Protein 2QJX (pdb70)

Structure (mmCIF, N/CA/C/O backbone):
data_2QJX
#
_entry.id   2QJX
#
_cell.length_a   35.849
_cell.length_b   102.502
_cell.length_c   31.334
_cell.angle_alpha   90.000
_cell.angle_beta   90.000
_cell.angle_gamma   90.000
#
_symmetry.space_group_name_H-M   'P 21 21 2'
#
loop_
_entity.id
_entity.type
_entity.pdbx_description
1 polymer 'Protein BIM1'
2 water water
#
loop_
_atom_site.group_PDB
_atom_site.id
_atom_site.type_symbol
_atom_site.label_atom_id
_atom_site.label_alt_id
_atom_site.label_comp_id
_atom_site.label_asym_id
_atom_site.label_entity_id
_atom_site.label_seq_id
_atom_site.pdbx_PDB_ins_code
_atom_site.Cartn_x
_atom_site.Cartn_y
_atom_site.Cartn_z
_atom_site.occupancy
_atom_site.B_iso_or_equiv
_atom_site.auth_seq_id
_atom_site.auth_comp_id
_atom_site.auth_asym_id
_atom_site.auth_atom_id
_atom_site.pdbx_PDB_model_num
ATOM 1 N N . SER A 1 11 ? 10.950 -4.346 13.248 1.00 42.97 8 SER A N 1
ATOM 2 C CA . SER A 1 11 ? 12.014 -4.318 12.203 1.00 42.92 8 SER A CA 1
ATOM 3 C C . SER A 1 11 ? 12.007 -5.608 11.393 1.00 42.59 8 SER A C 1
ATOM 4 O O . SER A 1 11 ? 11.339 -6.575 11.757 1.00 42.83 8 SER A O 1
ATOM 7 N N . ARG A 1 12 ? 12.757 -5.616 10.297 1.00 41.68 9 ARG A N 1
ATOM 8 C CA . ARG A 1 12 ? 12.837 -6.787 9.433 1.00 41.21 9 ARG A CA 1
ATOM 9 C C . ARG A 1 12 ? 13.310 -8.023 10.194 1.00 39.60 9 ARG A C 1
ATOM 10 O O . ARG A 1 12 ? 12.796 -9.122 9.987 1.00 38.09 9 ARG A O 1
ATOM 18 N N . THR A 1 13 ? 14.285 -7.835 11.079 1.00 37.51 10 THR A N 1
ATOM 19 C CA . THR A 1 13 ? 14.828 -8.943 11.853 1.00 36.19 10 THR A CA 1
ATOM 20 C C . THR A 1 13 ? 13.811 -9.510 12.835 1.00 35.04 10 THR A C 1
ATOM 21 O O . THR A 1 13 ? 13.721 -10.726 13.012 1.00 32.28 10 THR A O 1
ATOM 25 N N . GLU A 1 14 ? 13.046 -8.625 13.467 1.00 35.25 11 GLU A N 1
ATOM 26 C CA . GLU A 1 14 ? 12.028 -9.036 14.430 1.00 34.85 11 GLU A CA 1
ATOM 27 C C . GLU A 1 14 ? 10.890 -9.766 13.718 1.00 32.30 11 GLU A C 1
ATOM 28 O O . GLU A 1 14 ? 10.390 -10.783 14.206 1.00 31.66 11 GLU A O 1
ATOM 34 N N . LEU A 1 15 ? 10.477 -9.238 12.569 1.00 29.64 12 LEU A N 1
ATOM 35 C CA . LEU A 1 15 ? 9.400 -9.848 11.800 1.00 28.34 12 LEU A CA 1
ATOM 36 C C . LEU A 1 15 ? 9.808 -11.198 11.239 1.00 26.13 12 LEU A C 1
ATOM 37 O O . LEU A 1 15 ? 9.063 -12.169 11.348 1.00 24.42 12 LEU A O 1
ATOM 42 N N . LEU A 1 16 ? 10.985 -11.257 10.624 1.00 23.85 13 LEU A N 1
ATOM 43 C CA . LEU A 1 16 ? 11.457 -12.507 10.049 1.00 21.12 13 LEU A CA 1
ATOM 44 C C . LEU A 1 16 ? 11.549 -13.601 11.098 1.00 19.79 13 LEU A C 1
ATOM 45 O O . LEU A 1 16 ? 11.147 -14.734 10.854 1.00 19.05 13 LEU A O 1
ATOM 50 N N . THR A 1 17 ? 12.073 -13.263 12.270 1.00 19.83 14 THR A N 1
ATOM 51 C CA . THR A 1 17 ? 12.192 -14.242 13.338 1.00 20.34 14 THR A CA 1
ATOM 52 C C . THR A 1 17 ? 10.801 -14.747 13.720 1.00 18.48 14 THR A C 1
ATOM 53 O O . THR A 1 17 ? 10.601 -15.944 13.921 1.00 17.17 14 THR A O 1
ATOM 57 N N . TRP A 1 18 ? 9.842 -13.830 13.801 1.00 17.72 15 TRP A N 1
ATOM 58 C CA . TRP A 1 18 ? 8.465 -14.190 14.140 1.00 16.84 15 TRP A CA 1
ATOM 59 C C . TRP A 1 18 ? 7.893 -15.124 13.085 1.00 14.93 15 TRP A C 1
ATOM 60 O O . TRP A 1 18 ? 7.344 -16.170 13.409 1.00 15.08 15 TRP A O 1
ATOM 71 N N . LEU A 1 19 ? 8.023 -14.732 11.819 1.00 14.42 16 LEU A N 1
ATOM 72 C CA . LEU A 1 19 ? 7.506 -15.527 10.708 1.00 13.91 16 LEU A CA 1
ATOM 73 C C . LEU A 1 19 ? 8.136 -16.912 10.620 1.00 14.60 16 LEU A C 1
ATOM 74 O O . LEU A 1 19 ? 7.442 -17.910 10.408 1.00 13.20 16 LEU A O 1
ATOM 79 N N . ASN A 1 20 ? 9.456 -16.975 10.766 1.00 13.99 17 ASN A N 1
ATOM 80 C CA . ASN A 1 20 ? 10.150 -18.251 10.683 1.00 14.37 17 ASN A CA 1
ATOM 81 C C . ASN A 1 20 ? 9.697 -19.220 11.763 1.00 14.27 17 ASN A C 1
ATOM 82 O O . ASN A 1 20 ? 9.573 -20.414 11.509 1.00 14.65 17 ASN A O 1
ATOM 87 N N . GLY A 1 21 ? 9.452 -18.708 12.964 1.00 14.60 18 GLY A N 1
ATOM 88 C CA . GLY A 1 21 ? 9.007 -19.569 14.044 1.00 14.48 18 GLY A CA 1
ATOM 89 C C . GLY A 1 21 ? 7.561 -19.989 13.840 1.00 14.90 18 GLY A C 1
ATOM 90 O O . GLY A 1 21 ? 7.198 -21.143 14.068 1.00 14.41 18 GLY A O 1
ATOM 91 N N . LEU A 1 22 ? 6.740 -19.046 13.390 1.00 14.75 19 LEU A N 1
ATOM 92 C CA . LEU A 1 22 ? 5.323 -19.295 13.157 1.00 14.65 19 LEU A CA 1
ATOM 93 C C . LEU A 1 22 ? 5.068 -20.373 12.113 1.00 14.36 19 LEU A C 1
ATOM 94 O O . LEU A 1 22 ? 4.260 -21.273 12.329 1.00 15.31 19 LEU A O 1
ATOM 99 N N . LEU A 1 23 ? 5.754 -20.280 10.977 1.00 14.19 20 LEU A N 1
ATOM 100 C CA . LEU A 1 23 ? 5.542 -21.238 9.896 1.00 14.07 20 LEU A CA 1
ATOM 101 C C . LEU A 1 23 ? 6.668 -22.241 9.674 1.00 13.71 20 LEU A C 1
ATOM 102 O O . LEU A 1 23 ? 6.653 -22.98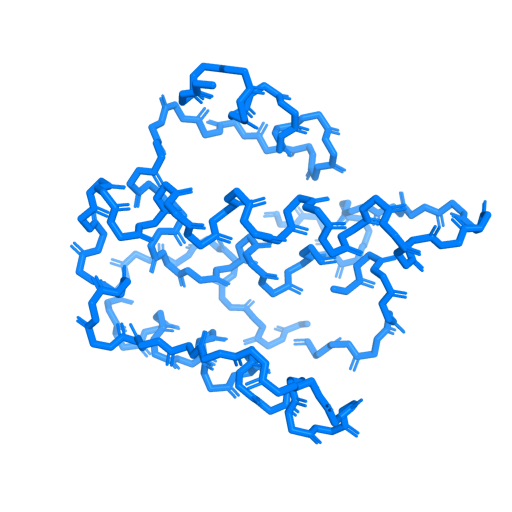8 8.695 1.00 11.59 20 LEU A O 1
ATOM 107 N N . ASN A 1 24 ? 7.628 -22.278 10.591 1.00 14.48 21 ASN A N 1
ATOM 108 C CA . ASN A 1 24 ? 8.769 -23.175 10.444 1.00 15.32 21 ASN A CA 1
ATOM 109 C C . ASN A 1 24 ? 9.436 -22.957 9.091 1.00 15.10 21 ASN A C 1
ATOM 110 O O . ASN A 1 24 ? 9.594 -23.891 8.291 1.00 14.06 21 ASN A O 1
ATOM 115 N N . LEU A 1 25 ? 9.805 -21.708 8.840 1.00 15.10 22 LEU A N 1
ATOM 116 C CA . LEU A 1 25 ? 10.472 -21.327 7.605 1.00 13.49 22 LEU A CA 1
ATOM 117 C C . LEU A 1 25 ? 11.900 -20.926 7.946 1.00 15.25 22 LEU A C 1
ATOM 118 O O . LEU A 1 25 ? 12.266 -20.840 9.122 1.00 12.14 22 LEU A O 1
ATOM 123 N N . ASN A 1 26 ? 12.707 -20.698 6.917 1.0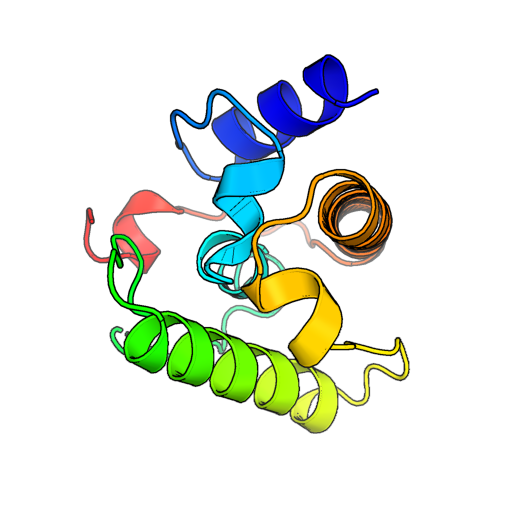0 15.60 23 ASN A N 1
ATOM 124 C CA . ASN A 1 26 ? 14.095 -20.306 7.113 1.00 16.76 23 ASN A CA 1
ATOM 125 C C . ASN A 1 26 ? 14.427 -19.130 6.204 1.00 18.46 23 ASN A C 1
ATOM 126 O O . ASN A 1 26 ? 15.443 -19.135 5.502 1.00 19.38 23 ASN A O 1
ATOM 131 N N . TYR A 1 27 ? 13.559 -18.121 6.212 1.00 15.87 24 TYR A N 1
ATOM 132 C CA . TYR A 1 27 ? 13.771 -16.932 5.389 1.00 16.22 24 TYR A CA 1
ATOM 133 C C . TYR A 1 27 ? 14.894 -16.083 5.979 1.00 18.29 24 TYR A C 1
ATOM 134 O O . TYR A 1 27 ? 15.035 -15.992 7.197 1.00 14.99 24 TYR A O 1
ATO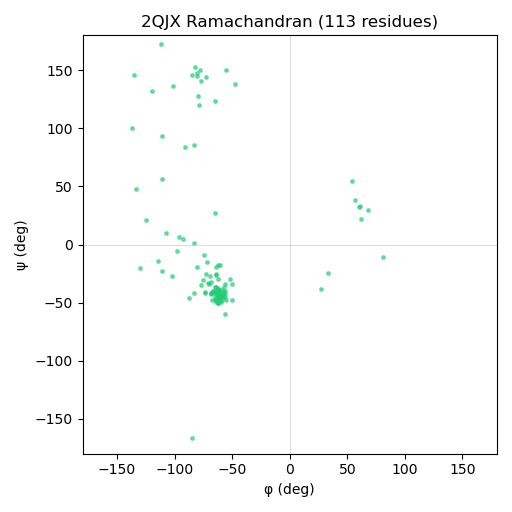M 143 N N . LYS A 1 28 ? 15.690 -15.457 5.115 1.00 20.35 25 LYS A N 1
ATOM 144 C CA . LYS A 1 28 ? 16.789 -14.613 5.579 1.00 21.87 25 LYS A CA 1
ATOM 145 C C . LYS A 1 28 ? 16.509 -13.143 5.287 1.00 22.01 25 LYS A C 1
ATOM 146 O O . LYS A 1 28 ? 17.057 -12.251 5.939 1.00 22.40 25 LYS A O 1
ATOM 152 N N . LYS A 1 29 ? 15.652 -12.893 4.306 1.00 20.76 26 LYS A N 1
ATOM 153 C CA . LYS A 1 29 ? 15.316 -11.530 3.916 1.00 20.98 26 LYS A CA 1
ATOM 154 C C . LYS A 1 29 ? 13.824 -11.341 3.708 1.00 21.72 26 LYS A C 1
ATOM 155 O O . LYS A 1 29 ? 13.133 -12.246 3.249 1.00 19.64 26 LYS A O 1
ATOM 161 N N . ILE A 1 30 ? 13.339 -10.148 4.041 1.00 21.41 27 ILE A N 1
ATOM 162 C CA . ILE A 1 30 ? 11.932 -9.814 3.878 1.00 22.23 27 ILE A CA 1
ATOM 163 C C . ILE A 1 30 ? 11.515 -10.008 2.425 1.00 22.01 27 ILE A C 1
ATOM 164 O O . ILE A 1 30 ? 10.392 -10.429 2.145 1.00 20.41 27 ILE A O 1
ATOM 169 N N . GLU A 1 31 ? 12.423 -9.689 1.504 1.00 19.83 28 GLU A N 1
ATOM 170 C CA . GLU A 1 31 ? 12.151 -9.818 0.074 1.00 19.51 28 GLU A CA 1
ATOM 171 C C . GLU A 1 31 ? 11.622 -11.191 -0.339 1.00 17.55 28 GLU A C 1
ATOM 172 O O . GLU A 1 31 ? 10.874 -11.304 -1.314 1.00 14.68 28 GLU A O 1
ATOM 178 N N . GLU A 1 32 ? 12.014 -12.228 0.391 1.00 15.92 29 GLU A N 1
ATOM 179 C CA . GLU A 1 32 ? 11.577 -13.587 0.076 1.00 15.90 29 GLU A CA 1
ATOM 180 C C . GLU A 1 32 ? 10.071 -13.764 0.216 1.00 15.79 29 GLU A C 1
ATOM 181 O O . GLU A 1 32 ? 9.500 -14.702 -0.332 1.00 15.19 29 GLU A O 1
ATOM 187 N N . CYS A 1 33 ? 9.426 -12.868 0.954 1.00 14.20 30 CYS A N 1
ATOM 188 C CA . CYS A 1 33 ? 7.979 -12.955 1.120 1.00 15.72 30 CYS A CA 1
ATOM 189 C C . CYS A 1 33 ? 7.261 -12.510 -0.145 1.00 14.70 30 CYS A C 1
ATOM 190 O O . CYS A 1 33 ? 6.048 -12.658 -0.269 1.00 15.52 30 CYS A O 1
ATOM 193 N N . GLY A 1 34 ? 8.018 -11.963 -1.088 1.00 14.22 31 GLY A N 1
ATOM 194 C CA . GLY A 1 34 ? 7.412 -11.505 -2.322 1.00 13.30 31 GLY A CA 1
ATOM 195 C C . GLY A 1 34 ? 6.755 -12.595 -3.149 1.00 13.25 31 GLY A C 1
ATOM 196 O O . GLY A 1 34 ? 5.933 -12.287 -4.012 1.00 12.57 31 GLY A O 1
ATOM 197 N N . THR A 1 35 ? 7.094 -13.862 -2.892 1.00 13.85 32 THR A N 1
ATOM 198 C CA . THR A 1 35 ? 6.520 -14.966 -3.667 1.00 12.68 32 THR A CA 1
ATOM 199 C C . THR A 1 35 ? 5.060 -15.198 -3.316 1.00 12.88 32 THR A C 1
ATOM 200 O O . THR A 1 35 ? 4.351 -15.900 -4.033 1.00 11.11 32 THR A O 1
ATOM 204 N N . GLY A 1 36 ? 4.626 -14.615 -2.202 1.00 12.54 33 GLY A N 1
ATOM 205 C CA . GLY A 1 36 ? 3.246 -14.748 -1.771 1.00 12.28 33 GLY A CA 1
ATOM 206 C C . GLY A 1 36 ? 2.862 -16.021 -1.034 1.00 12.56 33 GLY A C 1
ATOM 207 O O . GLY A 1 36 ? 1.767 -16.103 -0.474 1.00 13.28 33 GLY A O 1
ATOM 208 N N . ALA A 1 37 ? 3.746 -17.012 -1.026 1.00 9.53 34 ALA A N 1
ATOM 209 C CA . ALA A 1 37 ? 3.463 -18.282 -0.365 1.00 10.68 34 ALA A CA 1
ATOM 210 C C . ALA A 1 37 ? 3.254 -18.128 1.150 1.00 10.17 34 ALA A C 1
ATOM 211 O O . ALA A 1 37 ? 2.264 -18.620 1.704 1.00 12.12 34 ALA A O 1
ATOM 213 N N . ALA A 1 38 ? 4.181 -17.450 1.818 1.00 9.11 35 ALA A N 1
ATOM 214 C CA . ALA A 1 38 ? 4.072 -17.245 3.260 1.00 11.81 35 ALA A CA 1
ATOM 215 C C . ALA A 1 38 ? 2.808 -16.465 3.615 1.00 12.88 35 ALA A C 1
ATOM 216 O O . ALA A 1 38 ? 2.140 -16.776 4.602 1.00 12.58 35 ALA A O 1
ATOM 218 N N . TYR A 1 39 ? 2.481 -15.448 2.819 1.00 11.64 36 TYR A N 1
ATOM 219 C CA . TYR A 1 39 ? 1.282 -14.648 3.069 1.00 13.36 36 TYR A CA 1
ATOM 220 C C . TYR A 1 39 ? 0.052 -15.551 3.077 1.00 12.95 36 TYR A C 1
ATOM 221 O O . TYR A 1 39 ? -0.814 -15.439 3.950 1.00 12.16 36 TYR A O 1
ATOM 230 N N . CYS A 1 40 ? -0.027 -16.440 2.091 1.00 12.35 37 CYS A N 1
ATOM 231 C CA . CYS A 1 40 ? -1.147 -17.366 2.001 1.00 12.69 37 CYS A CA 1
ATOM 232 C C . CYS A 1 40 ? -1.244 -18.216 3.255 1.00 12.78 37 CYS A C 1
ATOM 233 O O . CYS A 1 40 ? -2.326 -18.375 3.813 1.00 12.70 37 CYS A O 1
ATOM 236 N N . GLN A 1 41 ? -0.120 -18.779 3.692 1.00 11.31 38 GLN A N 1
ATOM 237 C CA . GLN A 1 41 ? -0.166 -19.632 4.870 1.00 12.22 38 GLN A CA 1
ATOM 238 C C . GLN A 1 41 ? -0.441 -18.892 6.167 1.00 13.89 38 GLN A C 1
ATOM 239 O O . GLN A 1 41 ? -0.977 -19.478 7.107 1.00 14.94 38 GLN A O 1
ATOM 245 N N . ILE A 1 42 ? -0.075 -17.617 6.247 1.00 13.30 39 ILE A N 1
ATOM 246 C CA . ILE A 1 42 ? -0.388 -16.876 7.463 1.00 14.48 39 ILE A CA 1
ATOM 247 C C . ILE A 1 42 ? -1.914 -16.818 7.518 1.00 13.97 39 ILE A C 1
ATOM 248 O O . ILE A 1 42 ? -2.524 -17.019 8.572 1.00 13.22 39 ILE A O 1
ATOM 261 N N . ASP A 1 44 ? -3.887 -18.942 6.223 1.00 13.26 41 ASP A N 1
ATOM 262 C CA . ASP A 1 44 ? -4.395 -20.287 6.499 1.00 12.94 41 ASP A CA 1
ATOM 263 C C . ASP A 1 44 ? -4.367 -20.555 8.002 1.00 13.64 41 ASP A C 1
ATOM 264 O O . ASP A 1 44 ? -5.280 -21.180 8.541 1.00 15.90 41 ASP A O 1
ATOM 269 N N . SER A 1 45 ? -3.334 -20.081 8.692 1.00 13.90 42 SER A N 1
ATOM 270 C CA . SER A 1 45 ? -3.256 -20.307 10.138 1.00 15.06 42 SER A CA 1
ATOM 271 C C . SER A 1 45 ? -4.442 -19.648 10.854 1.00 14.87 42 SER A C 1
ATOM 272 O O . SER A 1 45 ? -4.897 -20.123 11.898 1.00 13.76 42 SER A O 1
ATOM 275 N N . ILE A 1 46 ? -4.950 -18.562 10.278 1.00 15.49 43 ILE A N 1
ATOM 276 C CA . ILE A 1 46 ? -6.080 -17.841 10.859 1.00 15.65 43 ILE A CA 1
ATOM 277 C C . ILE A 1 46 ? -7.450 -18.378 10.431 1.00 18.20 43 ILE A C 1
ATOM 278 O O . ILE A 1 46 ? -8.343 -18.558 11.266 1.00 19.24 43 ILE A O 1
ATOM 283 N N . TYR A 1 47 ? -7.620 -18.627 9.135 1.00 16.51 44 TYR A N 1
ATOM 284 C CA . TYR A 1 47 ? -8.904 -19.098 8.622 1.00 17.29 44 TYR A CA 1
ATOM 285 C C . TYR A 1 47 ? -8.993 -20.584 8.316 1.00 18.49 44 TYR A C 1
ATOM 286 O O . TYR A 1 47 ? -10.078 -21.163 8.347 1.00 19.05 44 TYR A O 1
ATOM 295 N N . GLY A 1 48 ? -7.854 -21.187 8.003 1.00 18.04 45 GLY A N 1
ATOM 296 C CA . GLY A 1 48 ? -7.801 -22.607 7.717 1.00 18.48 45 GLY A CA 1
ATOM 297 C C . GLY A 1 48 ? -8.587 -23.122 6.530 1.00 16.99 45 GLY A C 1
ATOM 298 O O . GLY A 1 48 ? -8.897 -24.311 6.482 1.00 17.01 45 GLY A O 1
ATOM 299 N N . ASP A 1 49 ? -8.916 -22.257 5.574 1.00 16.50 46 ASP A N 1
ATOM 300 C CA . ASP A 1 49 ? -9.668 -22.706 4.407 1.00 16.89 46 ASP A CA 1
ATOM 301 C C . ASP A 1 49 ? -8.966 -22.368 3.094 1.00 16.19 46 ASP A C 1
ATOM 302 O O . ASP A 1 49 ? -9.594 -22.312 2.041 1.00 16.18 46 ASP A O 1
ATOM 307 N N . LEU A 1 50 ? -7.655 -22.149 3.172 1.00 16.26 47 LEU A N 1
ATOM 308 C CA . LEU A 1 50 ? -6.843 -21.844 2.001 1.00 15.06 47 LEU A CA 1
ATOM 309 C C . LEU A 1 50 ? -6.507 -23.142 1.268 1.00 13.91 47 LEU A C 1
ATOM 310 O O . LEU A 1 50 ? -6.326 -24.186 1.893 1.00 13.58 47 LEU A O 1
ATOM 315 N N . PRO A 1 51 ? -6.440 -23.094 -0.070 1.00 12.87 48 PRO A N 1
ATOM 316 C CA . PRO A 1 51 ? -6.116 -24.272 -0.884 1.00 13.48 48 PRO A CA 1
ATOM 317 C C . PRO A 1 51 ? -4.600 -24.460 -0.865 1.00 13.49 48 PRO A C 1
ATOM 318 O O . PRO A 1 51 ? -3.915 -24.246 -1.863 1.00 12.69 48 PRO A O 1
ATOM 330 N N . ASN A 1 53 ? -2.638 -26.993 -0.987 1.00 12.56 50 ASN A N 1
ATOM 331 C CA . ASN A 1 53 ? -2.031 -27.886 -1.967 1.00 13.98 50 ASN A CA 1
ATOM 332 C C . ASN A 1 53 ? -1.734 -27.161 -3.272 1.00 14.36 50 ASN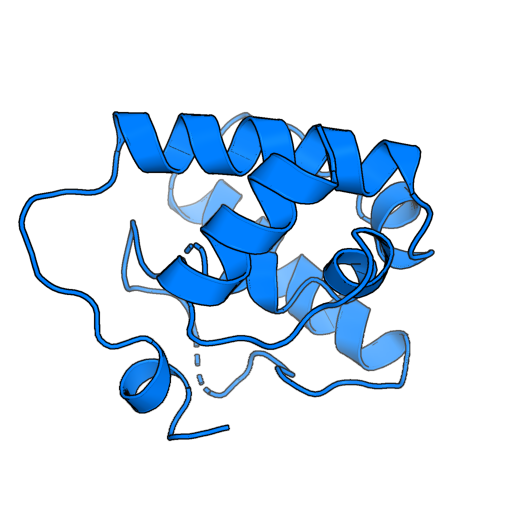 A C 1
ATOM 333 O O . ASN A 1 53 ? -0.864 -27.573 -4.038 1.00 14.57 50 ASN A O 1
ATOM 338 N N . ARG A 1 54 ? -2.463 -26.079 -3.527 1.00 13.37 51 ARG A N 1
ATOM 339 C CA . ARG A 1 54 ? -2.296 -25.342 -4.775 1.00 13.86 51 ARG A CA 1
ATOM 340 C C . ARG A 1 54 ? -1.407 -24.110 -4.666 1.00 14.63 51 ARG A C 1
ATOM 341 O O . ARG A 1 54 ? -1.097 -23.451 -5.668 1.00 12.81 51 ARG A O 1
ATOM 349 N N . VAL A 1 55 ? -0.992 -23.808 -3.443 1.00 15.09 52 VAL A N 1
ATOM 350 C CA . VAL A 1 55 ? -0.094 -22.692 -3.201 1.00 15.80 52 VAL A CA 1
ATOM 351 C C . VAL A 1 55 ? 1.292 -23.207 -3.570 1.00 17.77 52 VAL A C 1
ATOM 352 O O . VAL A 1 55 ? 1.695 -24.278 -3.115 1.00 19.70 52 VAL A O 1
ATOM 356 N N . LYS A 1 56 ? 2.003 -22.473 -4.419 1.00 18.12 53 LYS A N 1
ATOM 357 C CA . LYS A 1 56 ? 3.349 -22.867 -4.820 1.00 19.15 53 LYS A CA 1
ATOM 358 C C . LYS A 1 56 ? 4.252 -22.356 -3.713 1.00 18.75 53 LYS A C 1
ATOM 359 O O . LYS A 1 56 ? 4.807 -21.255 -3.789 1.00 12.80 53 LYS A O 1
ATOM 365 N N . PHE A 1 57 ? 4.389 -23.172 -2.673 1.00 18.83 54 PHE A N 1
ATOM 366 C CA . PHE A 1 57 ? 5.166 -22.784 -1.515 1.00 21.10 54 PHE A CA 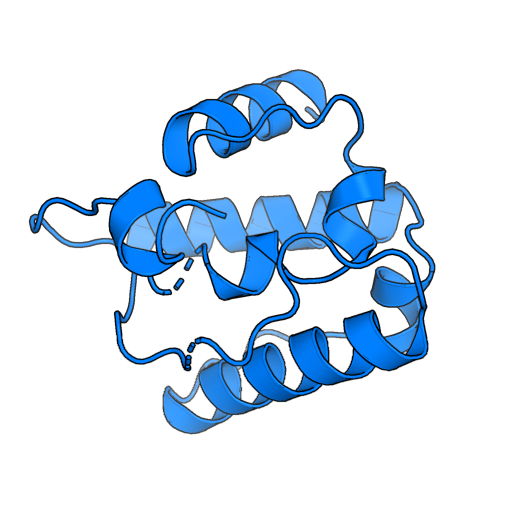1
ATOM 367 C C . PHE A 1 57 ? 6.639 -22.524 -1.748 1.00 21.31 54 PHE A C 1
ATOM 368 O O . PHE A 1 57 ? 7.191 -21.559 -1.218 1.00 23.09 54 PHE A O 1
ATOM 376 N N . ASN A 1 58 ? 7.281 -23.379 -2.534 1.00 21.18 55 ASN A N 1
ATOM 377 C CA . ASN A 1 58 ? 8.695 -23.221 -2.824 1.00 22.10 55 ASN A CA 1
ATOM 378 C C . ASN A 1 58 ? 8.878 -22.829 -4.287 1.00 23.18 55 ASN A C 1
ATOM 379 O O . ASN A 1 58 ? 9.583 -23.493 -5.037 1.00 22.30 55 ASN A O 1
ATOM 384 N N . ALA A 1 59 ? 8.230 -21.733 -4.673 1.00 26.90 56 ALA A N 1
ATOM 385 C CA . ALA A 1 59 ? 8.275 -21.227 -6.044 1.00 28.81 56 ALA A CA 1
ATOM 386 C C . ALA A 1 59 ? 9.515 -20.393 -6.358 1.00 29.51 56 ALA A C 1
ATOM 387 O O . ALA A 1 59 ? 10.093 -19.758 -5.476 1.00 32.35 56 ALA A O 1
ATOM 389 N N . THR A 1 60 ? 9.902 -20.394 -7.631 1.00 29.87 57 THR A N 1
ATOM 390 C CA . THR A 1 60 ? 11.059 -19.648 -8.111 1.00 30.27 57 THR A CA 1
ATOM 391 C C . THR A 1 60 ? 10.709 -18.809 -9.347 1.00 28.57 57 THR A C 1
ATOM 392 O O . THR A 1 60 ? 11.409 -17.849 -9.669 1.00 29.94 57 THR A O 1
ATOM 396 N N . ALA A 1 61 ? 9.620 -19.166 -10.024 1.00 26.73 58 ALA A N 1
ATOM 397 C CA . ALA A 1 61 ? 9.178 -18.452 -11.225 1.00 23.75 58 ALA A CA 1
ATOM 398 C C . ALA A 1 61 ? 8.024 -17.493 -10.918 1.00 22.82 58 ALA A C 1
ATOM 399 O O . ALA A 1 61 ? 7.079 -17.848 -10.213 1.00 19.54 58 ALA A O 1
ATOM 401 N N . GLU A 1 62 ? 8.091 -16.283 -11.467 1.00 21.93 59 GLU A N 1
ATOM 402 C CA . GLU A 1 62 ? 7.060 -15.286 -11.209 1.00 21.76 59 GLU A CA 1
ATOM 403 C C . GLU A 1 62 ? 5.632 -15.696 -11.544 1.00 21.11 59 GLU A C 1
ATOM 404 O O . GLU A 1 62 ? 4.696 -15.278 -10.862 1.00 19.66 59 GLU A O 1
ATOM 410 N N . TYR A 1 63 ? 5.446 -16.501 -12.584 1.00 19.02 60 TYR A N 1
ATOM 411 C CA . TYR A 1 63 ? 4.093 -16.899 -12.944 1.00 19.53 60 TYR A CA 1
ATOM 412 C C . TYR A 1 63 ? 3.477 -17.724 -11.822 1.00 19.45 60 TYR A C 1
ATOM 413 O O . TYR A 1 63 ? 2.257 -17.757 -11.667 1.00 19.79 60 TYR A O 1
ATOM 422 N N . GLU A 1 64 ? 4.328 -18.376 -11.033 1.00 18.44 61 GLU A N 1
ATOM 423 C CA . GLU A 1 64 ? 3.864 -19.171 -9.905 1.00 17.90 61 GLU A CA 1
ATOM 424 C C . GLU A 1 64 ? 3.497 -18.245 -8.745 1.00 17.03 61 GLU A C 1
ATOM 425 O O . GLU A 1 64 ? 2.552 -18.525 -8.008 1.00 18.95 61 GLU A O 1
ATOM 431 N N . PHE A 1 65 ? 4.234 -17.144 -8.582 1.00 17.00 62 PHE A N 1
ATOM 432 C CA . PHE A 1 65 ? 3.930 -16.191 -7.513 1.00 16.88 62 PHE A CA 1
ATOM 433 C C . PHE A 1 65 ? 2.544 -15.620 -7.783 1.00 17.33 62 PHE A C 1
ATOM 434 O O . PHE A 1 65 ? 1.767 -15.360 -6.857 1.00 14.32 62 PHE A O 1
ATOM 442 N N . GLN A 1 66 ? 2.251 -15.407 -9.063 1.00 15.95 63 GLN A N 1
ATOM 443 C CA . GLN A 1 66 ? 0.968 -14.849 -9.474 1.00 18.78 63 GLN A CA 1
ATOM 444 C C . GLN A 1 66 ? -0.189 -15.696 -8.961 1.00 18.13 63 GLN A C 1
ATOM 445 O O . GLN A 1 66 ? -1.217 -15.159 -8.537 1.00 18.25 63 GLN A O 1
ATOM 451 N N . THR A 1 67 ? -0.017 -17.015 -9.010 1.00 18.13 64 THR A N 1
ATOM 452 C CA . THR A 1 67 ? -1.030 -17.953 -8.539 1.00 18.55 64 THR A CA 1
ATOM 453 C C . THR A 1 67 ? -1.215 -17.802 -7.035 1.00 17.50 64 THR A C 1
ATOM 454 O O . THR A 1 67 ? -2.339 -17.846 -6.529 1.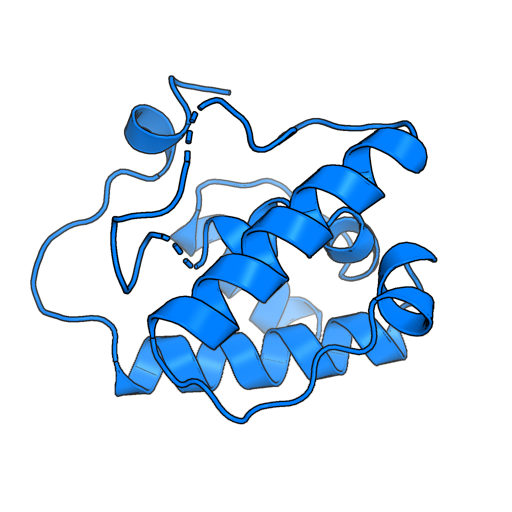00 15.40 64 THR A O 1
ATOM 458 N N . ASN A 1 68 ? -0.111 -17.623 -6.317 1.00 15.67 65 ASN A N 1
ATOM 459 C CA . ASN A 1 68 ? -0.196 -17.461 -4.873 1.00 15.22 65 ASN A CA 1
ATOM 460 C C . ASN A 1 68 ? -0.982 -16.209 -4.535 1.00 14.92 65 ASN A C 1
ATOM 461 O O . ASN A 1 68 ? -1.822 -16.214 -3.637 1.00 13.83 65 ASN A O 1
ATOM 466 N N . TYR A 1 69 ? -0.722 -15.133 -5.264 1.00 12.98 66 TYR A N 1
ATOM 467 C CA . TYR A 1 69 ? -1.432 -13.892 -5.007 1.00 14.51 66 TYR A CA 1
ATOM 468 C C . TYR A 1 69 ? -2.915 -13.963 -5.366 1.00 13.99 66 TYR A C 1
ATOM 469 O O . TYR A 1 69 ? -3.744 -13.328 -4.717 1.00 15.48 66 TYR A O 1
ATOM 478 N N . LYS A 1 70 ? -3.268 -14.739 -6.381 1.00 16.54 67 LYS A N 1
ATOM 479 C CA . LYS A 1 70 ? -4.676 -14.857 -6.727 1.00 16.98 67 LYS A CA 1
ATOM 480 C C . LYS A 1 70 ? -5.384 -15.651 -5.626 1.00 17.01 67 LYS A C 1
ATOM 481 O O . LYS A 1 70 ? -6.542 -15.385 -5.296 1.00 15.13 67 LYS A O 1
ATOM 487 N N . ILE A 1 71 ? -4.671 -16.607 -5.041 1.00 14.49 68 ILE A N 1
ATOM 488 C CA . ILE A 1 71 ? -5.216 -17.404 -3.944 1.00 13.97 68 ILE A CA 1
ATOM 489 C C . ILE A 1 71 ? -5.372 -16.492 -2.729 1.00 13.42 68 ILE A C 1
ATOM 490 O O . ILE A 1 71 ? -6.377 -16.563 -2.021 1.00 12.43 68 ILE A O 1
ATOM 495 N N . LEU A 1 72 ? -4.379 -15.633 -2.493 1.00 13.05 69 LEU A N 1
ATOM 496 C CA . LEU A 1 72 ? -4.427 -14.703 -1.364 1.00 13.63 69 LEU A CA 1
ATOM 497 C C . LEU A 1 72 ? -5.573 -13.713 -1.555 1.00 14.91 69 LEU A C 1
ATOM 498 O O . LEU A 1 72 ? -6.338 -13.436 -0.627 1.00 15.41 69 LEU A O 1
ATOM 503 N N . GLN A 1 73 ? -5.696 -13.176 -2.764 1.00 14.17 70 GLN A N 1
ATOM 504 C CA . GLN A 1 73 ? -6.763 -12.228 -3.040 1.00 16.76 70 GLN A CA 1
ATOM 505 C C . GLN A 1 73 ? -8.133 -12.867 -2.861 1.00 15.80 70 GLN A C 1
ATOM 506 O O . GLN A 1 73 ? -9.049 -12.232 -2.342 1.00 15.45 70 GLN A O 1
ATOM 512 N N . SER A 1 74 ? -8.267 -14.122 -3.286 1.00 14.63 71 SER A N 1
ATOM 513 C CA . SER A 1 74 ? -9.529 -14.841 -3.155 1.00 15.32 71 SER A CA 1
ATOM 514 C C . SER A 1 74 ? -9.889 -15.031 -1.691 1.00 15.37 71 SER A C 1
ATOM 515 O O . SER A 1 74 ? -11.063 -14.982 -1.323 1.00 15.48 71 SER A O 1
ATOM 518 N N . CYS A 1 75 ? -8.876 -15.255 -0.859 1.00 14.39 72 CYS A N 1
ATOM 519 C CA . CYS A 1 75 ? -9.094 -15.415 0.573 1.00 15.35 72 CYS A CA 1
ATOM 520 C C . CYS A 1 75 ? -9.634 -14.107 1.148 1.00 15.42 72 CYS A C 1
ATOM 521 O O . CYS A 1 75 ? -10.607 -14.110 1.908 1.00 15.17 72 CYS A O 1
ATOM 524 N N . PHE A 1 76 ? -9.006 -12.987 0.793 1.00 14.97 73 PHE A N 1
ATOM 525 C CA . PHE A 1 76 ? -9.470 -11.692 1.287 1.00 15.28 73 PHE A CA 1
ATOM 526 C C . PHE A 1 76 ? -10.922 -11.441 0.887 1.00 15.66 73 PHE A C 1
ATOM 527 O O . PHE A 1 76 ? -11.734 -10.972 1.692 1.00 16.81 73 PHE A O 1
ATOM 535 N N . SER A 1 77 ? -11.240 -11.743 -0.365 1.00 16.45 74 SER A N 1
ATOM 536 C CA . SER A 1 77 ? -12.588 -11.545 -0.884 1.00 17.92 74 SER A CA 1
ATOM 537 C C . SER A 1 77 ? -13.599 -12.455 -0.187 1.00 18.64 74 SER A C 1
ATOM 538 O O . SER A 1 77 ? -14.662 -12.004 0.247 1.00 18.25 74 SER A O 1
ATOM 541 N N . ARG A 1 78 ? -13.256 -13.734 -0.074 1.00 15.57 75 ARG A N 1
ATOM 542 C CA . ARG A 1 78 ? -14.135 -14.710 0.563 1.00 16.78 75 ARG A CA 1
ATOM 543 C C . ARG A 1 78 ? -14.508 -14.304 1.989 1.00 15.61 75 ARG A C 1
ATOM 544 O O . ARG A 1 78 ? -15.667 -14.423 2.397 1.00 15.22 75 ARG A O 1
ATOM 552 N N . HIS A 1 79 ? -13.526 -13.812 2.738 1.00 16.51 76 HIS A N 1
ATOM 553 C CA . HIS A 1 79 ? -13.748 -13.414 4.123 1.00 15.98 76 HIS A CA 1
ATOM 554 C C . HIS A 1 79 ? -14.106 -11.953 4.350 1.00 16.60 76 HIS A C 1
ATOM 555 O O . HIS A 1 79 ? -14.230 -11.515 5.497 1.00 17.21 76 HIS A O 1
ATOM 562 N N . GLY A 1 80 ? -14.271 -11.203 3.269 1.00 16.62 77 GLY A N 1
ATOM 563 C CA . GLY A 1 80 ? -14.630 -9.800 3.387 1.00 20.02 77 GLY A CA 1
ATOM 564 C C . GLY A 1 80 ? -13.557 -8.913 3.992 1.00 21.42 77 GLY A C 1
ATOM 565 O O . GLY A 1 80 ? -13.869 -7.913 4.644 1.00 24.39 77 GLY A O 1
ATOM 566 N N . ILE A 1 81 ? -12.295 -9.271 3.789 1.00 21.10 78 ILE A N 1
ATOM 567 C CA . ILE A 1 81 ? -11.182 -8.482 4.312 1.00 22.96 78 ILE A CA 1
ATOM 568 C C . ILE A 1 81 ? -11.012 -7.287 3.374 1.00 23.89 78 ILE A C 1
ATOM 569 O O . ILE A 1 81 ? -10.763 -7.459 2.181 1.00 24.48 78 ILE A O 1
ATOM 574 N N . GLU A 1 82 ? -11.151 -6.080 3.914 1.00 24.49 79 GLU A N 1
ATOM 575 C CA . GLU A 1 82 ? -11.053 -4.865 3.106 1.00 25.77 79 GLU A CA 1
ATOM 576 C C . GLU A 1 82 ? -9.636 -4.378 2.794 1.00 24.05 79 GLU A C 1
ATOM 577 O O . GLU A 1 82 ? -9.437 -3.616 1.844 1.00 24.36 79 GLU A O 1
ATOM 583 N N . LYS A 1 83 ? -8.659 -4.824 3.579 1.00 22.42 80 LYS A N 1
ATOM 584 C CA . LYS A 1 83 ? -7.257 -4.442 3.384 1.00 22.68 80 LYS A CA 1
ATOM 585 C C . LYS A 1 83 ? -6.829 -4.586 1.928 1.00 23.79 80 LYS A C 1
ATOM 586 O O . LYS A 1 83 ? -7.173 -5.570 1.277 1.00 24.09 80 LYS A O 1
ATOM 592 N N . THR A 1 84 ? -6.069 -3.612 1.426 1.00 23.76 81 THR A N 1
ATOM 593 C CA . THR A 1 84 ? -5.597 -3.639 0.044 1.00 24.24 81 THR A CA 1
ATOM 594 C C . THR A 1 84 ? -4.411 -4.583 -0.148 1.00 25.22 81 THR A C 1
ATOM 595 O O . THR A 1 84 ? -3.616 -4.800 0.770 1.00 25.37 81 THR A O 1
ATOM 599 N N . VAL A 1 85 ? -4.303 -5.137 -1.352 1.00 24.10 82 VAL A N 1
ATOM 600 C CA . VAL A 1 85 ? -3.217 -6.043 -1.701 1.00 26.37 82 VAL A CA 1
ATOM 601 C C . VAL A 1 85 ? -2.724 -5.667 -3.096 1.00 27.67 82 VAL A C 1
ATOM 602 O O . VAL A 1 85 ? -3.335 -6.034 -4.097 1.00 29.18 82 VAL A O 1
ATOM 606 N N . TYR A 1 86 ? -1.621 -4.931 -3.159 1.00 28.65 83 TYR A N 1
ATOM 607 C CA . TYR A 1 86 ? -1.070 -4.504 -4.441 1.00 30.50 83 TYR A CA 1
ATOM 608 C C . TYR A 1 86 ? -0.059 -5.527 -4.942 1.00 28.19 83 TYR A C 1
ATOM 609 O O . TYR A 1 86 ? 1.143 -5.383 -4.734 1.00 29.85 83 TYR A O 1
ATOM 618 N N . VAL A 1 87 ? -0.564 -6.561 -5.602 1.00 27.78 84 VAL A N 1
ATOM 619 C CA . VAL A 1 87 ? 0.274 -7.635 -6.126 1.00 27.58 84 VAL A CA 1
ATOM 620 C C . VAL A 1 87 ? 1.444 -7.111 -6.947 1.00 28.09 84 VAL A C 1
ATOM 621 O O . VAL A 1 87 ? 2.583 -7.526 -6.752 1.00 27.47 84 VAL A O 1
ATOM 625 N N . ASP A 1 88 ? 1.151 -6.195 -7.864 1.00 29.47 85 ASP A N 1
ATOM 626 C CA . ASP A 1 88 ? 2.165 -5.605 -8.728 1.00 30.98 85 ASP A CA 1
ATOM 627 C C . ASP A 1 88 ? 3.387 -5.091 -7.972 1.00 29.98 85 ASP A C 1
ATOM 628 O O . ASP A 1 88 ? 4.509 -5.163 -8.477 1.00 30.51 85 ASP A O 1
ATOM 633 N N . LYS A 1 89 ? 3.174 -4.582 -6.761 1.00 28.94 86 LYS A N 1
ATOM 634 C CA . LYS A 1 89 ? 4.271 -4.067 -5.946 1.00 27.20 86 LYS A CA 1
ATOM 635 C C . LYS A 1 89 ? 5.005 -5.163 -5.172 1.00 25.54 86 LYS A C 1
ATOM 636 O O . LYS A 1 89 ? 6.235 -5.172 -5.095 1.00 26.14 86 LYS A O 1
ATOM 642 N N . LEU A 1 90 ? 4.239 -6.091 -4.611 1.00 22.52 87 LEU A N 1
ATOM 643 C CA . LEU A 1 90 ? 4.785 -7.183 -3.807 1.00 20.23 87 LEU A CA 1
ATOM 644 C C . LEU A 1 90 ? 5.505 -8.283 -4.585 1.00 20.92 87 LEU A C 1
ATOM 645 O O . LEU A 1 90 ? 6.555 -8.780 -4.162 1.00 19.49 87 LEU A O 1
ATOM 650 N N . ILE A 1 91 ? 4.926 -8.660 -5.718 1.00 19.85 88 ILE A N 1
ATOM 651 C CA . ILE A 1 91 ? 5.464 -9.729 -6.545 1.00 22.54 88 ILE A CA 1
ATOM 652 C C . ILE A 1 91 ? 6.873 -9.472 -7.078 1.00 23.32 88 ILE A C 1
ATOM 653 O O . ILE A 1 91 ? 7.557 -10.404 -7.500 1.00 22.84 88 ILE A O 1
ATOM 658 N N . ARG A 1 92 ? 7.314 -8.220 -7.051 1.00 25.35 89 ARG A N 1
ATOM 659 C CA . ARG A 1 92 ? 8.656 -7.904 -7.528 1.00 28.52 89 ARG A CA 1
ATOM 660 C C . ARG A 1 92 ? 9.693 -8.160 -6.444 1.00 28.12 89 ARG A C 1
ATOM 661 O O . ARG A 1 92 ? 10.890 -7.940 -6.642 1.00 28.47 89 ARG A O 1
ATOM 669 N N . CYS A 1 93 ? 9.221 -8.634 -5.295 1.00 25.72 90 CYS A N 1
ATOM 670 C CA . CYS A 1 93 ? 10.081 -8.946 -4.165 1.00 26.30 90 CYS A CA 1
ATOM 671 C C . CYS A 1 93 ? 10.863 -7.747 -3.646 1.00 26.87 90 CYS A C 1
ATOM 672 O O . CYS A 1 93 ? 11.987 -7.894 -3.173 1.00 27.23 90 CYS A O 1
ATOM 675 N N . LYS A 1 94 ? 10.269 -6.562 -3.745 1.00 27.09 91 LYS A N 1
ATOM 676 C CA . LYS A 1 94 ? 10.911 -5.344 -3.258 1.00 27.73 91 LYS A CA 1
ATOM 677 C C . LYS A 1 94 ? 10.783 -5.330 -1.731 1.00 26.03 91 LYS A C 1
ATOM 678 O O . LYS A 1 94 ? 9.746 -5.712 -1.191 1.00 24.67 91 LYS A O 1
ATOM 684 N N . PHE A 1 95 ? 11.834 -4.891 -1.043 1.00 23.96 92 PHE A N 1
ATOM 685 C CA . PHE A 1 95 ? 11.851 -4.861 0.421 1.00 22.35 92 PHE A CA 1
ATOM 686 C C . PHE A 1 95 ? 10.740 -4.079 1.127 1.00 20.78 92 PHE A C 1
ATOM 687 O O . PHE A 1 95 ? 9.983 -4.637 1.923 1.00 19.30 92 PHE A O 1
ATOM 695 N N . GLN A 1 96 ? 10.654 -2.786 0.846 1.00 19.50 93 GLN A N 1
ATOM 696 C CA . GLN A 1 96 ? 9.675 -1.925 1.504 1.00 18.55 93 GLN A CA 1
ATOM 697 C C . GLN A 1 96 ? 8.214 -2.358 1.412 1.00 19.33 93 GLN A C 1
ATOM 698 O O . GLN A 1 96 ? 7.508 -2.375 2.424 1.00 17.93 93 GLN A O 1
ATOM 704 N N . ASP A 1 97 ? 7.760 -2.709 0.212 1.00 17.85 94 ASP A N 1
ATOM 705 C CA . ASP A 1 97 ? 6.372 -3.117 0.012 1.00 19.24 94 ASP A CA 1
ATOM 706 C C . ASP A 1 97 ? 6.025 -4.371 0.814 1.00 19.16 94 ASP A C 1
ATOM 707 O O . ASP A 1 97 ? 4.974 -4.447 1.451 1.00 17.41 94 ASP A O 1
ATOM 712 N N . ASN A 1 98 ? 6.912 -5.356 0.774 1.00 19.07 95 ASN A N 1
ATOM 713 C CA . ASN A 1 98 ? 6.692 -6.598 1.501 1.00 18.29 95 ASN A CA 1
ATOM 714 C C . ASN A 1 98 ? 6.831 -6.410 3.000 1.00 17.62 95 ASN A C 1
ATOM 715 O O . ASN A 1 98 ? 6.140 -7.066 3.780 1.00 17.51 95 ASN A O 1
ATOM 720 N N . LEU A 1 99 ? 7.721 -5.512 3.406 1.00 16.63 96 LEU A N 1
ATOM 721 C CA . LEU A 1 99 ? 7.895 -5.230 4.822 1.00 16.24 96 LEU A CA 1
ATOM 722 C C . LEU A 1 99 ? 6.562 -4.728 5.372 1.00 16.13 96 LEU A C 1
ATOM 723 O O . LEU A 1 99 ? 6.073 -5.207 6.400 1.00 15.25 96 LEU A O 1
ATOM 728 N N . GLU A 1 100 ? 5.977 -3.761 4.673 1.00 14.42 97 GLU A N 1
ATOM 729 C CA . GLU A 1 100 ? 4.708 -3.169 5.086 1.00 16.47 97 GLU A CA 1
ATOM 730 C C . GLU A 1 100 ? 3.551 -4.161 5.103 1.00 15.90 97 GLU A C 1
ATOM 731 O O . GLU A 1 100 ? 2.726 -4.140 6.013 1.00 14.35 97 GLU A O 1
ATOM 737 N N . PHE A 1 101 ? 3.486 -5.030 4.101 1.00 15.48 98 PHE A N 1
ATOM 738 C CA . PHE A 1 101 ? 2.402 -6.004 4.047 1.00 15.66 98 PHE A CA 1
ATOM 739 C C . PHE A 1 101 ? 2.549 -7.023 5.176 1.00 14.31 98 PHE A C 1
ATOM 740 O O . PHE A 1 101 ? 1.562 -7.401 5.811 1.00 17.15 98 PHE A O 1
ATOM 748 N N . LEU A 1 102 ? 3.776 -7.465 5.431 1.00 15.15 99 LEU A N 1
ATOM 749 C CA . LEU A 1 102 ? 4.013 -8.431 6.499 1.00 15.32 99 LEU A CA 1
ATOM 750 C C . LEU A 1 102 ? 3.680 -7.810 7.854 1.00 16.15 99 LEU A C 1
ATOM 751 O O . LEU A 1 102 ? 3.160 -8.488 8.745 1.00 15.08 99 LEU A O 1
ATOM 756 N N . GLN A 1 103 ? 3.977 -6.521 8.016 1.00 15.97 100 GLN A N 1
ATOM 757 C CA . GLN A 1 103 ? 3.668 -5.849 9.274 1.00 17.97 100 GLN A CA 1
ATOM 758 C C . GLN A 1 103 ? 2.164 -5.894 9.500 1.00 19.00 100 GLN A C 1
ATOM 759 O O . GLN A 1 103 ? 1.712 -6.207 10.598 1.00 17.89 100 GLN A O 1
ATOM 765 N N . TRP A 1 104 ? 1.386 -5.590 8.465 1.00 17.98 101 TRP A N 1
ATOM 766 C CA . TRP A 1 104 ? -0.066 -5.622 8.608 1.00 18.81 101 TRP A CA 1
ATOM 767 C C . TRP A 1 104 ? -0.565 -7.043 8.868 1.00 17.45 101 TRP A C 1
ATOM 768 O O . TRP A 1 104 ? -1.458 -7.256 9.692 1.00 17.71 101 TRP A O 1
ATOM 779 N N . LEU A 1 105 ? -0.002 -8.016 8.159 1.00 16.02 102 LEU A N 1
ATOM 780 C CA . LEU A 1 105 ? -0.423 -9.397 8.347 1.00 16.67 102 LEU A CA 1
ATOM 781 C C . LEU A 1 105 ? -0.216 -9.848 9.784 1.00 16.92 102 LEU A C 1
ATOM 782 O O . LEU A 1 105 ? -1.081 -10.510 10.369 1.00 15.40 102 LEU A O 1
ATOM 787 N N . LYS A 1 106 ? 0.925 -9.496 10.362 1.00 15.93 103 LYS A N 1
ATOM 788 C CA . LYS A 1 106 ? 1.185 -9.892 11.737 1.00 18.71 103 LYS A CA 1
ATOM 789 C C . LYS A 1 106 ? 0.106 -9.330 12.658 1.00 18.99 103 LYS A C 1
ATOM 790 O O . LYS A 1 106 ? -0.339 -10.004 13.586 1.00 19.81 103 LYS A O 1
ATOM 796 N N . LYS A 1 107 ? -0.318 -8.099 12.394 1.00 20.57 104 LYS A N 1
ATOM 797 C CA . LYS A 1 107 ? -1.348 -7.461 13.212 1.00 20.45 104 LYS A CA 1
ATOM 798 C C . LYS A 1 107 ? -2.673 -8.181 13.042 1.00 20.41 104 LYS A C 1
ATOM 799 O O . LYS A 1 107 ? -3.415 -8.374 14.011 1.00 19.88 104 LYS A O 1
ATOM 805 N N . HIS A 1 108 ? -2.967 -8.573 11.805 1.00 18.04 105 HIS A N 1
ATOM 806 C CA . HIS A 1 108 ? -4.199 -9.288 11.507 1.00 18.70 105 HIS A CA 1
ATOM 807 C C . HIS A 1 108 ? -4.190 -10.629 12.248 1.00 18.51 105 HIS A C 1
ATOM 808 O O . HIS A 1 108 ? -5.202 -11.040 12.829 1.00 19.43 105 HIS A O 1
ATOM 815 N N . TRP A 1 109 ? -3.042 -11.303 12.222 1.00 16.36 106 TRP A N 1
ATOM 816 C CA . TRP A 1 109 ? -2.870 -12.590 12.897 1.00 16.79 106 TRP A CA 1
ATOM 817 C C . TRP A 1 109 ? -3.078 -12.424 14.408 1.00 17.69 106 TRP A C 1
ATOM 818 O O . TRP A 1 109 ? -3.807 -13.192 15.040 1.00 16.98 106 TRP A O 1
ATOM 829 N N . ILE A 1 110 ? -2.435 -11.417 14.986 1.00 18.94 107 ILE A N 1
ATOM 830 C CA . ILE A 1 110 ? -2.570 -11.163 16.416 1.00 21.92 107 ILE A CA 1
ATOM 831 C C . ILE A 1 110 ? -4.029 -10.982 16.807 1.00 23.13 107 ILE A C 1
ATOM 832 O O . ILE A 1 110 ? -4.495 -11.549 17.795 1.00 23.23 107 ILE A O 1
ATOM 837 N N . ARG A 1 111 ? -4.753 -10.201 16.014 1.00 24.28 108 ARG A N 1
ATOM 838 C CA . ARG A 1 111 ? -6.154 -9.923 16.293 1.00 25.29 108 ARG A CA 1
ATOM 839 C C . ARG A 1 111 ? -7.138 -11.051 15.993 1.00 25.48 108 ARG A C 1
ATOM 840 O O . ARG A 1 111 ? -8.159 -11.172 16.675 1.00 24.72 108 ARG A O 1
ATOM 848 N N . HIS A 1 112 ? -6.845 -11.890 15.004 1.00 21.46 109 HIS A N 1
ATOM 849 C CA . HIS A 1 112 ? -7.792 -12.940 14.656 1.00 22.20 109 HIS A CA 1
ATOM 850 C C . HIS A 1 112 ? -7.427 -14.409 14.868 1.00 21.38 109 HIS A C 1
ATOM 851 O O . HIS A 1 112 ? -8.307 -15.265 14.811 1.00 21.49 109 HIS A O 1
ATOM 858 N N . LYS A 1 113 ? -6.158 -14.721 15.098 1.00 19.87 110 LYS A N 1
ATOM 859 C CA . LYS A 1 113 ? -5.780 -16.120 15.303 1.00 20.49 110 LYS A CA 1
ATOM 860 C C . LYS A 1 113 ? -6.436 -16.638 16.581 1.00 21.05 110 LYS A C 1
ATOM 861 O O . LYS A 1 113 ? -6.247 -16.058 17.648 1.00 20.60 110 LYS A O 1
ATOM 867 N N . ASP A 1 114 ? -7.202 -17.722 16.478 1.00 21.23 111 ASP A N 1
ATOM 868 C CA . ASP A 1 114 ? -7.870 -18.269 17.657 1.00 23.87 111 ASP A CA 1
ATOM 869 C C . ASP A 1 114 ? -7.001 -19.220 18.474 1.00 26.20 111 ASP A C 1
ATOM 870 O O . ASP A 1 114 ? -5.787 -19.304 18.274 1.00 26.65 111 ASP A O 1
ATOM 875 N N . GLU A 1 115 ? -7.648 -19.947 19.383 1.00 26.84 112 GLU A N 1
ATOM 876 C CA . GLU A 1 115 ? -6.980 -20.878 20.288 1.00 29.52 112 GLU A CA 1
ATOM 877 C C . GLU A 1 115 ? -6.461 -22.179 19.684 1.00 28.93 112 GLU A C 1
ATOM 878 O O . GLU A 1 115 ? -5.543 -22.787 20.231 1.00 30.66 112 GLU A O 1
ATOM 884 N N . SER A 1 116 ? -7.060 -22.622 18.585 1.00 29.23 113 SER A N 1
ATOM 885 C CA . SER A 1 116 ? -6.651 -23.872 17.950 1.00 29.16 113 SER A CA 1
ATOM 886 C C . SER A 1 116 ? -5.166 -23.900 17.617 1.00 28.99 113 SER A C 1
ATOM 887 O O . SER A 1 116 ? -4.561 -22.862 17.350 1.00 30.19 113 SER A O 1
ATOM 890 N N . VAL A 1 117 ? -4.579 -25.094 17.636 1.00 28.48 114 VAL A N 1
ATOM 891 C CA . VAL A 1 117 ? -3.164 -25.239 17.318 1.00 27.41 114 VAL A CA 1
ATOM 892 C C . VAL A 1 117 ? -3.039 -25.353 15.802 1.00 25.16 114 VAL A C 1
ATOM 893 O O . VAL A 1 117 ? -3.919 -25.903 15.138 1.00 24.89 114 VAL A O 1
ATOM 897 N N . TYR A 1 118 ? -1.958 -24.817 15.253 1.00 22.52 115 TYR A N 1
ATOM 898 C CA . TYR A 1 118 ? -1.747 -24.873 13.812 1.00 21.06 115 TYR A CA 1
ATOM 899 C C . TYR A 1 118 ? -0.461 -25.629 13.516 1.00 19.92 115 TYR A C 1
ATOM 900 O O . TYR A 1 118 ? 0.568 -25.377 14.135 1.00 21.75 115 TYR A O 1
ATOM 909 N N . ASP A 1 119 ? -0.528 -26.568 12.579 1.00 18.36 116 ASP A N 1
ATOM 910 C CA . ASP A 1 119 ? 0.639 -27.356 12.204 1.00 18.74 116 ASP A CA 1
ATOM 911 C C . ASP A 1 119 ? 0.994 -26.910 10.797 1.00 16.88 116 ASP A C 1
ATOM 912 O O . ASP A 1 119 ? 0.463 -27.438 9.823 1.00 16.86 116 ASP A O 1
ATOM 917 N N . PRO A 1 120 ? 1.900 -25.929 10.675 1.00 16.20 117 PRO A N 1
ATOM 918 C CA . PRO A 1 120 ? 2.306 -25.416 9.364 1.00 1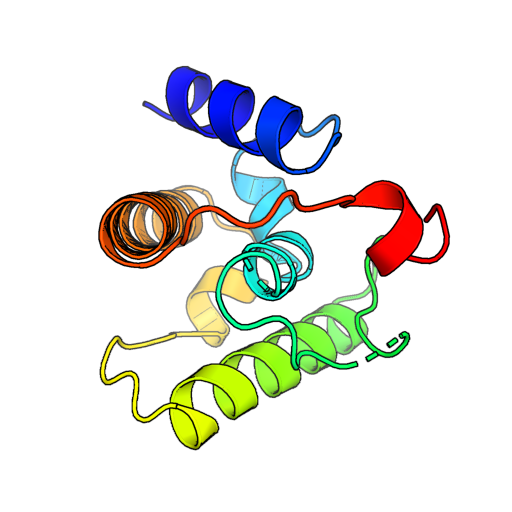6.12 117 PRO A CA 1
ATOM 919 C C . PRO A 1 120 ? 2.877 -26.455 8.414 1.00 14.92 117 PRO A C 1
ATOM 920 O O . PRO A 1 120 ? 2.578 -26.446 7.220 1.00 14.87 117 PRO A O 1
ATOM 924 N N . ASP A 1 121 ? 3.696 -27.356 8.938 1.00 14.07 118 ASP A N 1
ATOM 925 C CA . ASP A 1 121 ? 4.301 -28.378 8.100 1.00 15.15 118 ASP A CA 1
ATOM 926 C C . ASP A 1 121 ? 3.258 -29.323 7.507 1.00 14.23 118 ASP A C 1
ATOM 927 O O . ASP A 1 121 ? 3.258 -29.582 6.302 1.00 14.66 118 ASP A O 1
ATOM 932 N N . ALA A 1 122 ? 2.367 -29.834 8.349 1.00 13.82 119 ALA A N 1
ATOM 933 C CA . ALA A 1 122 ? 1.329 -30.743 7.875 1.00 14.53 119 ALA A CA 1
ATOM 934 C C . ALA A 1 122 ? 0.405 -30.055 6.872 1.00 14.86 119 ALA A C 1
ATOM 935 O O . ALA A 1 122 ? -0.012 -30.664 5.885 1.00 15.50 119 ALA A O 1
ATOM 937 N N . ARG A 1 123 ? 0.080 -28.789 7.118 1.00 14.29 120 ARG A N 1
ATOM 938 C CA . ARG A 1 123 ? -0.797 -28.065 6.204 1.00 15.25 120 ARG A CA 1
ATOM 939 C C . ARG A 1 123 ? -0.172 -27.900 4.819 1.00 16.09 120 ARG A C 1
ATOM 940 O O . ARG A 1 123 ? -0.899 -27.777 3.833 1.00 16.24 120 ARG A O 1
ATOM 948 N N . ARG A 1 124 ? 1.164 -27.905 4.751 1.00 15.38 121 ARG A N 1
ATOM 949 C CA . ARG A 1 124 ? 1.896 -27.772 3.482 1.00 16.19 121 ARG A CA 1
ATOM 950 C C . ARG A 1 124 ? 2.295 -29.135 2.927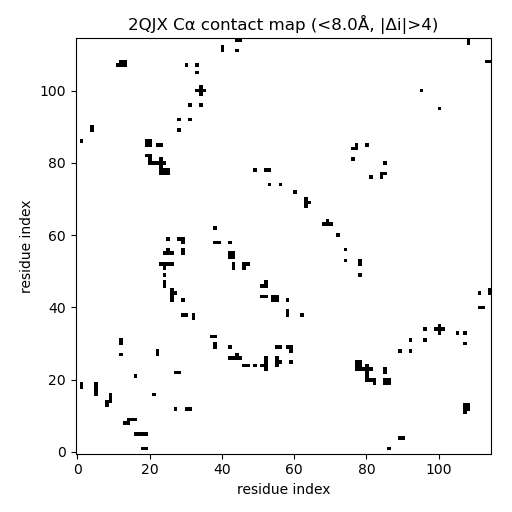 1.00 14.00 121 ARG A C 1
ATOM 951 O O . ARG A 1 124 ? 3.042 -29.199 1.949 1.00 14.34 121 ARG A O 1
ATOM 959 N N . LYS A 1 125 ? 1.832 -30.211 3.554 1.00 12.79 122 LYS A N 1
ATOM 960 C CA . LYS A 1 125 ? 2.213 -31.563 3.146 1.00 15.87 122 LYS A CA 1
ATOM 961 C C . LYS A 1 125 ? 3.737 -31.698 3.188 1.00 15.94 122 LYS A C 1
ATOM 962 O O . LYS A 1 125 ? 4.369 -32.339 2.343 1.00 14.25 122 LYS A O 1
ATOM 968 N N . TYR A 1 126 ? 4.306 -31.068 4.209 1.00 16.58 123 TYR A N 1
ATOM 969 C CA . TYR A 1 126 ? 5.737 -31.077 4.484 1.00 18.21 123 TYR A CA 1
ATOM 970 C C . TYR A 1 126 ? 6.657 -30.501 3.427 1.00 18.21 123 TYR A C 1
ATOM 971 O O . TYR A 1 126 ? 7.787 -30.965 3.247 1.00 19.24 123 TYR A O 1
ATOM 980 N N . ARG A 1 127 ? 6.161 -29.481 2.732 1.00 17.33 124 ARG A N 1
ATOM 981 C CA . ARG A 1 127 ? 6.941 -28.771 1.732 1.00 18.38 124 ARG A CA 1
ATOM 982 C C . ARG A 1 127 ? 7.545 -27.593 2.507 1.00 18.78 124 ARG A C 1
ATOM 983 O O . ARG A 1 127 ? 7.914 -26.577 1.882 1.00 21.73 124 ARG A O 1
#

Foldseek 3Di:
DQVVLVVVLCVQQVHDDDALLVCLLLLSVQVLCLQVVPQDLQQPNPDDDLVSSVSSVVSNVVVCVVVVPPDDDDNVVSNVSDRPVSVVVSVVSVVVSVVGRDDDDDDNCVSNVND

Nearest PDB structures (foldseek):
  2qjx-assembly1_A  TM=1.009E+00  e=2.409E-16  Saccharomyces cerevisiae
  4abo-assembly1_I  TM=1.004E+00  e=2.834E-10  Schizosaccharomyces pombe
  3jak-assembly1_N  TM=9.624E-01  e=3.690E-08  Homo sapiens
  2qjz-assembly2_B  TM=9.472E-01  e=4.794E-08  Homo sapiens
  1wyo-assembly1_A  TM=9.530E-01  e=2.305E-07  Homo sapiens

B-factor: mean 22.18, std 8.57, range [3.92, 56.05]

Organism: Saccharomyces cerevisiae (strain ATCC 204508 / S288c) (NCBI:txid559292)

InterPro domains:
  IPR001715 Calponin homology domain [PS50021] (6-107)
  IPR004953 EB1, C-terminal [PF03271] (213-274)
  IPR004953 EB1, C-terminal [PS51230] (188-281)
  IPR027328 Microtubule-associated protein RP/EB [PTHR10623] (7-288)
  IPR036133 EB1, C-terminal domain superfamily [SSF140612] (198-280)
  IPR036872 CH domain superfamily [G3DSA:1.10.418.10] (1-124)
  IPR036872 CH domain superfamily [SSF47576] (3-121)

Solvent-accessible surface area: 6604 Å² total

CATH classification: 1.10.418.10

GO terms:
  GO:0051010 microtubule plus-end binding (F, IDA)
  GO:0035371 microtubule plus-end (C, IDA)
  GO:0051233 spindle midzone (C, IDA)
  GO:0072686 mitotic spindle (C, IDA)
  GO:0000922 spindle pole (C, IDA)
  GO:0005881 cytoplasmic microtubule (C, IDA)
  GO:0031116 positive regulation of microtubule polymerization (P, IDA)
  GO:0030543 2-micrometer plasmid partitioning (P, IGI)
  GO:0031578 mitotic spindle orientation checkpoint signaling (P, IGI)
  GO:0007064 mitotic sister chromatid cohesion (P, IGI)
  GO:1904825 protein localization to microtubule plus-end (P, IMP)
  GO:0030473 nuclear migration along microtubule (P, IMP)
  GO:0030543 2-micrometer plasmid partitioning (P, IMP)
  GO:0007019 microtubule depolymerization (P, IMP)
  GO:0007020 microtubule nucleation (P, IMP)
  GO:0007026 negative regulation of microtubule depolymerization (P, IMP)
  GO:0007064 mitotic sister chromatid cohesion (P, IMP)
  GO:0005515 protein binding (F, IPI)

Secondary structure (DSSP, 8-state):
-HHHHHHHHHHHHT----SGGGGGGSHHHHH--TTT------S-TT--SHHHHHHHHHHHHHHHHHTT------HHHHTTT-HHHHHHHHHHHHHHHHHH--SS---HHHHTTT-

Sequence (115 aa):
SRTELLTWLNGLLNLNYKKIEECGTGAAYCQIDSIYGDLPNRVKFNATAEYEFQTNYKILQSCFSRHGIEKTVYVDKLIRCKFQDNLEFLQWLKKHWIRHKDESVYDPDARRKYR

Radius of gyration: 12.9 Å; Cα contacts (8 Å, |Δi|>4): 124; chains: 1; bounding box: 31×30×33 Å